Protein AF-A0A8J3YAS7-F1 (afdb_monomer)

Foldseek 3Di:
DDPVVLQVVCVVDPQWDAQAPDPDVCSNAIDGVNHGAWHADVQAIKGFAPLVVQVVCVVVVQWDFDDPPPDDTDSRITGGNDPVCSNVRSVNSNVVRNVD

Mean predicted aligned error: 4.23 Å

Solvent-accessible surface area (backbone atoms only — not comparable to full-atom values): 5484 Å² total; per-residue (Å²): 109,53,70,71,57,47,48,61,60,49,46,71,41,89,61,32,41,68,51,49,99,54,90,54,93,68,18,64,17,31,21,25,77,86,40,79,20,33,31,78,47,96,75,32,44,34,33,32,43,59,50,68,57,33,50,48,34,42,75,68,69,60,28,42,84,33,59,86,86,70,74,74,62,43,66,38,29,31,30,28,59,60,48,87,53,46,63,65,52,43,51,51,7,39,52,58,55,52,77,100

Sequence (100 aa):
MTWAELVTTLTALPGVTPPGAGRAFGASALKVHGRIFAMEMPGGLTVKLPADRVRELIASGAGEPFASGRGAPMREWVTVADPRTWEPLAREAAAFVGGR

Radius of gyration: 12.46 Å; Cα contacts (8 Å, |Δi|>4): 177; chains: 1; bounding box: 28×26×28 Å

pLDDT: mean 89.64, std 10.39, range [58.41, 97.31]

Structure (mmCIF, N/CA/C/O backbone):
data_AF-A0A8J3YAS7-F1
#
_entry.id   AF-A0A8J3YAS7-F1
#
loop_
_atom_site.group_PDB
_atom_site.id
_atom_site.type_symbol
_atom_site.label_atom_id
_atom_site.label_alt_id
_atom_site.label_comp_id
_atom_site.label_asym_id
_atom_site.label_entity_id
_atom_site.label_seq_id
_atom_site.pdbx_PDB_ins_code
_atom_site.Cartn_x
_atom_site.Cartn_y
_atom_site.Cartn_z
_atom_site.occupancy
_atom_site.B_iso_or_equiv
_atom_site.auth_seq_id
_atom_site.auth_comp_id
_atom_site.auth_asym_id
_atom_site.auth_atom_id
_atom_site.pdbx_PDB_model_num
ATOM 1 N N . MET A 1 1 ? 8.716 -6.657 7.327 1.00 84.88 1 MET A N 1
ATOM 2 C CA . MET A 1 1 ? 9.173 -6.302 5.973 1.00 84.88 1 MET A CA 1
ATOM 3 C C . MET A 1 1 ? 9.053 -4.799 5.807 1.00 84.88 1 MET A C 1
ATOM 5 O O . MET A 1 1 ? 8.085 -4.225 6.287 1.00 84.88 1 MET A O 1
ATOM 9 N N . THR A 1 2 ? 10.041 -4.171 5.190 1.00 92.19 2 THR A N 1
ATOM 10 C CA . THR A 1 2 ? 10.094 -2.741 4.871 1.00 92.19 2 THR A CA 1
ATOM 11 C C . THR A 1 2 ? 9.585 -2.476 3.453 1.00 92.19 2 THR A C 1
ATOM 13 O O . THR A 1 2 ? 9.460 -3.395 2.642 1.00 92.19 2 THR A O 1
ATOM 16 N N . TRP A 1 3 ? 9.330 -1.210 3.116 1.00 91.12 3 TRP A N 1
ATOM 17 C CA . TRP A 1 3 ? 8.977 -0.823 1.749 1.00 91.12 3 TRP A CA 1
ATOM 18 C C . TRP A 1 3 ? 10.069 -1.182 0.731 1.00 91.12 3 TRP A C 1
ATOM 20 O O . TRP A 1 3 ? 9.764 -1.715 -0.332 1.00 91.12 3 TRP A O 1
ATOM 30 N N . ALA A 1 4 ? 11.344 -0.965 1.064 1.00 91.81 4 ALA A N 1
ATOM 31 C CA . ALA A 1 4 ? 12.461 -1.291 0.175 1.00 91.81 4 ALA A CA 1
ATOM 32 C C . ALA A 1 4 ? 12.553 -2.800 -0.131 1.00 91.81 4 ALA A C 1
ATOM 34 O O . ALA A 1 4 ? 12.763 -3.193 -1.283 1.00 91.81 4 ALA A O 1
ATOM 35 N N . GLU A 1 5 ? 12.341 -3.651 0.878 1.00 94.06 5 GLU A N 1
ATOM 36 C CA . GLU A 1 5 ? 12.271 -5.109 0.706 1.00 94.06 5 GLU A CA 1
ATOM 37 C C . GLU A 1 5 ? 11.058 -5.521 -0.139 1.00 94.06 5 GLU A C 1
ATOM 39 O O . GLU A 1 5 ? 11.184 -6.361 -1.034 1.00 94.06 5 GLU A O 1
ATOM 44 N N . LEU A 1 6 ? 9.897 -4.897 0.092 1.00 94.44 6 LEU A N 1
ATOM 45 C CA . LEU A 1 6 ? 8.684 -5.149 -0.686 1.00 94.44 6 LEU A CA 1
ATOM 46 C C . LEU A 1 6 ? 8.880 -4.782 -2.163 1.00 94.44 6 LEU A C 1
ATOM 48 O O . LEU A 1 6 ? 8.547 -5.578 -3.038 1.00 94.44 6 LEU A O 1
ATOM 52 N N . VAL A 1 7 ? 9.437 -3.600 -2.449 1.00 94.19 7 VAL A N 1
ATOM 53 C CA . VAL A 1 7 ? 9.741 -3.150 -3.816 1.00 94.19 7 VAL A CA 1
ATOM 54 C C . VAL A 1 7 ? 10.654 -4.155 -4.501 1.00 94.19 7 VAL A C 1
ATOM 56 O O . VAL A 1 7 ? 10.309 -4.633 -5.577 1.00 94.19 7 VAL A O 1
ATOM 59 N N . THR A 1 8 ? 11.756 -4.533 -3.849 1.00 94.75 8 THR A N 1
ATOM 60 C CA . THR A 1 8 ? 12.713 -5.519 -4.377 1.00 94.75 8 THR A CA 1
ATOM 61 C C . THR A 1 8 ? 12.021 -6.845 -4.709 1.00 94.75 8 THR A C 1
ATOM 63 O O . THR A 1 8 ? 12.202 -7.392 -5.798 1.00 94.75 8 THR A O 1
ATOM 66 N N . THR A 1 9 ? 11.164 -7.323 -3.805 1.00 95.19 9 THR A N 1
ATOM 67 C CA . THR A 1 9 ? 10.402 -8.570 -3.965 1.00 95.19 9 THR A CA 1
ATOM 68 C C . THR A 1 9 ? 9.427 -8.504 -5.141 1.00 95.19 9 THR A C 1
ATOM 70 O O . THR A 1 9 ? 9.332 -9.444 -5.928 1.00 95.19 9 THR A O 1
ATOM 73 N N . LEU A 1 10 ? 8.690 -7.401 -5.287 1.00 94.56 10 LEU A N 1
ATOM 74 C CA . LEU A 1 10 ? 7.649 -7.271 -6.307 1.00 94.56 10 LEU A CA 1
ATOM 75 C C . LEU A 1 10 ? 8.199 -6.943 -7.689 1.00 94.56 10 LEU A C 1
ATOM 77 O O . LEU A 1 10 ? 7.590 -7.339 -8.676 1.00 94.56 10 LEU A O 1
ATOM 81 N N . THR A 1 11 ? 9.352 -6.283 -7.790 1.00 94.38 11 THR A N 1
ATOM 82 C CA . THR A 1 11 ? 10.006 -6.039 -9.085 1.00 94.38 11 THR A CA 1
ATOM 83 C C . THR A 1 11 ? 10.520 -7.308 -9.759 1.00 94.38 11 THR A C 1
ATOM 85 O O . THR A 1 11 ? 10.822 -7.278 -10.947 1.00 94.38 11 THR A O 1
ATOM 88 N N . ALA A 1 12 ? 10.582 -8.431 -9.038 1.00 94.00 12 ALA A N 1
ATOM 89 C CA . ALA A 1 12 ? 10.841 -9.738 -9.634 1.00 94.00 12 ALA A CA 1
ATOM 90 C C . ALA A 1 12 ? 9.627 -10.302 -10.404 1.00 94.00 12 ALA A C 1
ATOM 92 O O . ALA A 1 12 ? 9.773 -11.266 -11.154 1.00 94.00 12 ALA A O 1
ATOM 93 N N . LEU A 1 13 ? 8.427 -9.729 -10.232 1.00 90.88 13 LEU A N 1
ATOM 94 C CA . LEU A 1 13 ? 7.229 -10.148 -10.959 1.00 90.88 13 LEU A CA 1
ATOM 95 C C . LEU A 1 13 ? 7.222 -9.577 -12.391 1.00 90.88 13 LEU A C 1
ATOM 97 O O . LEU A 1 13 ? 7.552 -8.403 -12.590 1.00 90.88 13 LEU A O 1
ATOM 101 N N . PRO A 1 14 ? 6.781 -10.355 -13.398 1.00 92.00 14 PRO A N 1
ATOM 102 C CA . PRO A 1 14 ? 6.681 -9.876 -14.773 1.00 92.00 14 PRO A CA 1
ATOM 103 C C . PRO A 1 14 ? 5.812 -8.621 -14.895 1.00 92.00 14 PRO A C 1
ATOM 105 O O . PRO A 1 14 ? 4.702 -8.558 -14.373 1.00 92.00 14 PRO A O 1
ATOM 108 N N . GLY A 1 15 ? 6.312 -7.617 -15.618 1.00 92.06 15 GLY A N 1
ATOM 109 C CA . GLY A 1 15 ? 5.575 -6.381 -15.887 1.00 92.06 15 GLY A CA 1
ATOM 110 C C . GLY A 1 15 ? 5.495 -5.401 -14.714 1.00 92.06 15 GLY A C 1
ATOM 111 O O . GLY A 1 15 ? 4.909 -4.330 -14.896 1.00 92.06 15 GLY A O 1
ATOM 112 N N . VAL A 1 16 ? 6.078 -5.719 -13.551 1.00 95.62 16 VAL A N 1
ATOM 113 C CA . VAL A 1 16 ? 6.174 -4.791 -12.420 1.00 95.62 16 VAL A CA 1
ATOM 114 C C . VAL A 1 16 ? 7.385 -3.876 -12.581 1.00 95.62 16 VAL A C 1
ATOM 116 O O . VAL A 1 16 ? 8.501 -4.325 -12.824 1.00 95.62 16 VAL A O 1
ATOM 119 N N . THR A 1 17 ? 7.170 -2.573 -12.419 1.00 94.00 17 THR A N 1
ATOM 120 C CA . THR A 1 17 ? 8.225 -1.555 -12.433 1.00 94.00 17 THR A CA 1
ATOM 121 C C . THR A 1 17 ? 8.340 -0.879 -11.067 1.00 94.00 17 THR A C 1
ATOM 123 O O . THR A 1 17 ? 7.300 -0.598 -10.452 1.00 94.00 17 THR A O 1
ATOM 126 N N . PRO A 1 18 ? 9.568 -0.568 -10.609 1.00 92.06 18 PRO A N 1
ATOM 127 C CA . PRO A 1 18 ? 9.788 0.101 -9.334 1.00 92.06 18 PRO A CA 1
ATOM 128 C C . PRO A 1 18 ? 9.219 1.530 -9.324 1.00 92.06 18 PRO A C 1
ATOM 130 O O . PRO A 1 18 ? 8.955 2.108 -10.385 1.00 92.06 18 PRO A O 1
ATOM 133 N N . PRO A 1 19 ? 9.089 2.127 -8.127 1.00 88.25 19 PRO A N 1
ATOM 134 C CA . PRO A 1 19 ? 8.902 3.565 -7.967 1.00 88.25 19 PRO A CA 1
ATOM 135 C C . PRO A 1 19 ? 9.928 4.377 -8.769 1.00 88.25 19 PRO A C 1
ATOM 137 O O . PRO A 1 19 ? 11.111 4.039 -8.808 1.00 88.25 19 PRO A O 1
ATOM 140 N N . GLY A 1 20 ? 9.486 5.464 -9.399 1.00 79.31 20 GLY A N 1
ATOM 141 C CA . GLY A 1 20 ? 10.356 6.402 -10.109 1.00 79.31 20 GLY A CA 1
ATOM 142 C C . GLY A 1 20 ? 10.876 7.525 -9.205 1.00 79.31 20 GLY A C 1
ATOM 143 O O . GLY A 1 20 ? 10.314 7.812 -8.154 1.00 79.31 20 GLY A O 1
ATOM 144 N N . ALA A 1 21 ? 11.909 8.242 -9.654 1.00 66.56 21 ALA A N 1
ATOM 145 C CA . ALA A 1 21 ? 12.543 9.341 -8.906 1.00 66.56 21 ALA A CA 1
ATOM 146 C C . ALA A 1 21 ? 11.746 10.674 -8.889 1.00 66.56 21 ALA A C 1
ATOM 148 O O . ALA A 1 21 ? 12.290 11.729 -8.566 1.00 66.56 21 ALA A O 1
ATOM 149 N N . GLY A 1 22 ? 10.470 10.664 -9.287 1.00 62.03 22 GLY A N 1
ATOM 150 C CA . GLY A 1 22 ? 9.651 11.873 -9.431 1.00 62.03 22 GLY A CA 1
ATOM 151 C C . GLY A 1 22 ? 8.973 12.328 -8.131 1.00 62.03 22 GLY A C 1
ATOM 152 O O . GLY A 1 22 ? 8.821 11.560 -7.190 1.00 62.03 22 GLY A O 1
ATOM 153 N N . ARG A 1 23 ? 8.491 13.578 -8.103 1.00 58.41 23 ARG A N 1
ATOM 154 C CA . ARG A 1 23 ? 7.690 14.149 -6.994 1.00 58.41 23 ARG A CA 1
ATOM 155 C C . ARG A 1 23 ? 6.172 14.126 -7.227 1.00 58.41 23 ARG A C 1
ATOM 157 O O . ARG A 1 23 ? 5.416 14.605 -6.389 1.00 58.41 23 ARG A O 1
ATOM 164 N N . ALA A 1 24 ? 5.716 13.623 -8.373 1.00 61.62 24 ALA A N 1
ATOM 165 C CA . ALA A 1 24 ? 4.291 13.561 -8.691 1.00 61.62 24 ALA A CA 1
ATOM 166 C C . ALA A 1 24 ? 3.568 12.501 -7.839 1.00 61.62 24 ALA A C 1
ATOM 168 O O . ALA A 1 24 ? 4.172 11.516 -7.417 1.00 61.62 24 ALA A O 1
ATOM 169 N N . PHE A 1 25 ? 2.259 12.667 -7.627 1.00 60.91 25 PHE A N 1
ATOM 170 C CA . PHE A 1 25 ? 1.428 11.627 -7.015 1.00 60.91 25 PHE A CA 1
ATOM 171 C C . PHE A 1 25 ? 1.571 10.314 -7.803 1.00 60.91 25 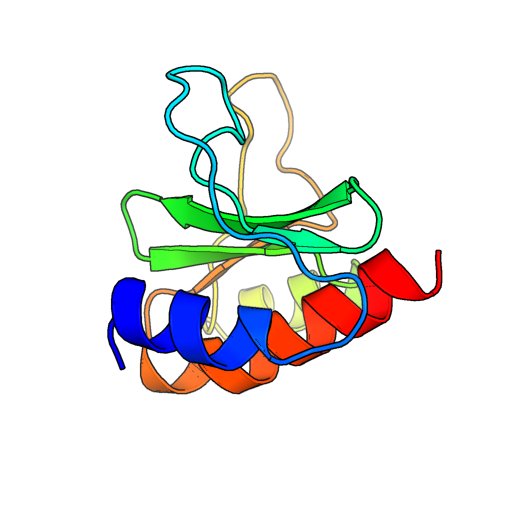PHE A C 1
ATOM 173 O O . PHE A 1 25 ? 1.414 10.298 -9.024 1.00 60.91 25 PHE A O 1
ATOM 180 N N . GLY A 1 26 ? 1.923 9.226 -7.115 1.00 61.09 26 GLY A N 1
ATOM 181 C CA . GLY A 1 26 ? 2.208 7.940 -7.751 1.00 61.09 26 GLY A CA 1
ATOM 182 C C . GLY A 1 26 ? 3.612 7.795 -8.356 1.00 61.09 26 GLY A C 1
ATOM 183 O O . GLY A 1 26 ? 3.900 6.772 -8.978 1.00 61.09 26 GLY A O 1
ATOM 184 N N . ALA A 1 27 ? 4.500 8.782 -8.199 1.00 67.12 27 ALA A N 1
ATOM 185 C CA . ALA A 1 27 ? 5.907 8.636 -8.574 1.00 67.12 27 ALA A CA 1
ATOM 186 C C . ALA A 1 27 ? 6.633 7.658 -7.642 1.00 67.12 27 ALA A C 1
ATOM 188 O O . ALA A 1 27 ? 7.404 6.834 -8.117 1.00 67.12 27 ALA A O 1
ATOM 189 N N . SER A 1 28 ? 6.286 7.660 -6.355 1.00 79.94 28 SER A N 1
ATOM 190 C CA . SER A 1 28 ? 6.747 6.694 -5.356 1.00 79.94 28 SER A CA 1
ATOM 191 C C . SER A 1 28 ? 6.016 5.341 -5.414 1.00 79.94 28 SER A C 1
ATOM 193 O O . SER A 1 28 ? 6.138 4.545 -4.490 1.00 79.94 28 SER A O 1
ATOM 195 N N . ALA A 1 29 ? 5.246 5.062 -6.470 1.00 91.19 29 ALA A N 1
ATOM 196 C CA . ALA A 1 29 ? 4.381 3.891 -6.528 1.00 91.19 29 ALA A CA 1
ATOM 197 C C . ALA A 1 29 ? 4.927 2.771 -7.418 1.00 91.19 29 ALA A C 1
ATOM 199 O O . ALA A 1 29 ? 5.477 3.016 -8.494 1.00 91.19 29 ALA A O 1
ATOM 200 N N . LEU A 1 30 ? 4.681 1.533 -6.998 1.00 94.62 30 LEU A N 1
ATOM 201 C CA . LEU A 1 30 ? 4.827 0.345 -7.822 1.00 94.62 30 LEU A CA 1
ATOM 202 C C . LEU A 1 30 ? 3.732 0.307 -8.886 1.00 94.62 30 LEU A C 1
ATOM 204 O O . LEU A 1 30 ? 2.552 0.587 -8.624 1.00 94.62 30 LEU A O 1
ATOM 208 N N . LYS A 1 31 ? 4.133 -0.075 -10.097 1.00 95.12 31 LYS A N 1
ATOM 209 C CA . LYS A 1 31 ? 3.232 -0.184 -11.243 1.00 95.12 31 LYS A CA 1
ATOM 210 C C . LYS A 1 31 ? 3.346 -1.555 -11.877 1.00 95.12 31 LYS A C 1
ATOM 212 O O . LYS A 1 31 ? 4.433 -2.108 -11.919 1.00 95.12 31 LYS A O 1
ATOM 217 N N . VAL A 1 32 ? 2.242 -2.063 -12.407 1.00 95.88 32 VAL A N 1
ATOM 218 C CA . VAL A 1 32 ? 2.186 -3.273 -13.228 1.00 95.88 32 VAL A CA 1
ATOM 219 C C . VAL A 1 32 ? 1.627 -2.888 -14.593 1.00 95.88 32 VAL A C 1
ATOM 221 O O . VAL A 1 32 ? 0.587 -2.230 -14.680 1.00 95.88 32 VAL A O 1
ATOM 224 N N . HIS A 1 33 ? 2.367 -3.187 -15.661 1.00 93.62 33 HIS A N 1
ATOM 225 C CA . HIS A 1 33 ? 2.055 -2.738 -17.026 1.00 93.62 33 HIS A CA 1
ATOM 226 C C . HIS A 1 33 ? 1.756 -1.224 -17.106 1.00 93.62 33 HIS A C 1
ATOM 228 O O . HIS A 1 33 ? 0.807 -0.785 -17.749 1.00 93.62 33 HIS A O 1
ATOM 234 N N . GLY A 1 34 ? 2.534 -0.409 -16.380 1.00 90.81 34 GLY A N 1
ATOM 235 C CA . GLY A 1 34 ? 2.385 1.053 -16.340 1.00 90.81 34 GLY A CA 1
ATOM 236 C C . GLY A 1 34 ? 1.266 1.590 -15.434 1.00 90.81 34 GLY A C 1
ATOM 237 O O . GLY A 1 34 ? 1.147 2.806 -15.281 1.00 90.81 34 GLY A O 1
ATOM 238 N N . ARG A 1 35 ? 0.479 0.725 -14.780 1.00 91.81 35 ARG A N 1
ATOM 239 C CA . ARG A 1 35 ? -0.641 1.107 -13.902 1.00 91.81 35 ARG A CA 1
ATOM 240 C C . ARG A 1 35 ? -0.285 0.942 -12.432 1.00 91.81 35 ARG A C 1
ATOM 242 O O . ARG A 1 35 ? 0.243 -0.091 -12.043 1.00 91.81 35 ARG A O 1
ATOM 249 N N . ILE A 1 36 ? -0.601 1.942 -11.612 1.00 92.69 36 ILE A N 1
ATOM 250 C CA . ILE A 1 36 ? -0.284 1.920 -10.179 1.00 92.69 36 ILE A CA 1
ATOM 251 C C . ILE A 1 36 ? -1.126 0.865 -9.456 1.00 92.69 36 ILE A C 1
ATOM 253 O O . ILE A 1 36 ? -2.347 0.832 -9.630 1.00 92.69 36 ILE A O 1
ATOM 257 N N . PHE A 1 37 ? -0.479 0.064 -8.607 1.00 95.50 37 PHE A N 1
ATOM 258 C CA . PHE A 1 37 ? -1.161 -0.903 -7.741 1.00 95.50 37 PHE A CA 1
ATOM 259 C C . PHE A 1 37 ? -0.767 -0.817 -6.260 1.00 95.50 37 PHE A C 1
ATOM 261 O O . PHE A 1 37 ? -1.551 -1.248 -5.419 1.00 95.50 37 PHE A O 1
ATOM 268 N N . ALA A 1 38 ? 0.402 -0.261 -5.922 1.00 95.75 38 ALA A N 1
ATOM 269 C CA . ALA A 1 38 ? 0.852 -0.134 -4.536 1.00 95.75 38 ALA A CA 1
ATOM 270 C C . ALA A 1 38 ? 1.756 1.089 -4.337 1.00 95.75 38 ALA A C 1
ATOM 272 O O . ALA A 1 38 ? 2.571 1.406 -5.202 1.00 95.75 38 ALA A O 1
ATOM 273 N N . MET A 1 39 ? 1.644 1.766 -3.198 1.00 93.12 39 MET A N 1
ATOM 274 C CA . MET A 1 39 ? 2.514 2.879 -2.809 1.00 93.12 39 MET A CA 1
ATOM 275 C C . MET A 1 39 ? 2.614 2.997 -1.291 1.00 93.12 39 MET A C 1
ATOM 277 O O . MET A 1 39 ? 1.637 2.757 -0.583 1.00 93.12 39 MET A O 1
ATOM 281 N N . GLU A 1 40 ? 3.780 3.394 -0.794 1.00 91.50 40 GLU A N 1
ATOM 282 C CA . GLU A 1 40 ? 3.944 3.763 0.611 1.00 91.50 40 GLU A CA 1
ATOM 283 C C . GLU A 1 40 ? 3.402 5.179 0.849 1.00 91.50 40 GLU A C 1
ATOM 285 O O . GLU A 1 40 ? 3.727 6.118 0.117 1.00 91.50 40 GLU A O 1
ATOM 290 N N . MET A 1 41 ? 2.561 5.319 1.871 1.00 87.25 41 MET A N 1
ATOM 291 C CA . MET A 1 41 ? 1.978 6.580 2.327 1.00 87.25 41 MET A CA 1
ATOM 292 C C . MET A 1 41 ? 2.174 6.709 3.844 1.00 87.25 41 MET A C 1
ATOM 294 O O . MET A 1 41 ? 2.409 5.707 4.526 1.00 87.25 41 MET A O 1
ATOM 298 N N . PRO A 1 42 ? 2.035 7.916 4.424 1.00 86.25 42 PRO A N 1
ATOM 299 C CA . PRO A 1 42 ? 1.921 8.042 5.872 1.00 86.25 42 PRO A CA 1
ATOM 300 C C . PRO A 1 42 ? 0.806 7.122 6.393 1.00 86.25 42 PRO A C 1
ATOM 302 O O . PRO A 1 42 ? -0.324 7.190 5.914 1.00 86.25 42 PRO A O 1
ATOM 305 N N . GLY A 1 43 ? 1.136 6.246 7.342 1.00 88.00 43 GLY A N 1
ATOM 306 C CA . GLY A 1 43 ? 0.207 5.250 7.892 1.00 88.00 43 GLY A CA 1
ATOM 307 C C . GLY A 1 43 ? 0.351 3.832 7.325 1.00 88.00 43 GLY A C 1
ATOM 308 O O . GLY A 1 43 ? -0.222 2.912 7.900 1.00 88.00 43 GLY A O 1
ATOM 309 N N . GLY A 1 44 ? 1.143 3.624 6.267 1.00 93.25 44 GLY A N 1
ATOM 310 C CA . GLY A 1 44 ? 1.527 2.290 5.802 1.00 93.25 44 GLY A CA 1
ATOM 311 C C . GLY A 1 44 ? 1.419 2.100 4.293 1.00 93.25 44 GLY A C 1
ATOM 312 O O . GLY A 1 44 ? 1.611 3.024 3.499 1.00 93.25 44 GLY A O 1
ATOM 313 N N . LEU A 1 45 ? 1.118 0.870 3.885 1.00 95.19 45 LEU A N 1
ATOM 314 C CA . LEU A 1 45 ? 1.037 0.504 2.480 1.00 95.19 45 LEU A CA 1
ATOM 315 C C . LEU A 1 45 ? -0.368 0.773 1.941 1.00 95.19 45 LEU A C 1
ATOM 317 O O . LEU A 1 45 ? -1.344 0.201 2.413 1.00 95.19 45 LEU A O 1
ATOM 321 N N . THR A 1 46 ? -0.466 1.600 0.908 1.00 95.31 46 THR A N 1
ATOM 322 C CA . THR A 1 46 ? -1.705 1.836 0.165 1.00 95.31 46 THR A CA 1
ATOM 323 C C . THR A 1 46 ? -1.735 0.957 -1.085 1.00 95.31 46 THR A C 1
ATOM 325 O O . THR A 1 46 ? -0.854 1.073 -1.939 1.00 95.31 46 THR A O 1
ATOM 328 N N . VAL A 1 47 ? -2.740 0.089 -1.219 1.00 96.44 47 VAL A N 1
ATOM 329 C CA . VAL A 1 47 ? -2.882 -0.864 -2.338 1.00 96.44 47 VAL A CA 1
ATOM 330 C C . VAL A 1 47 ? -4.217 -0.724 -3.052 1.00 96.44 47 VAL A C 1
ATOM 332 O O . VAL A 1 47 ? -5.224 -0.339 -2.453 1.00 96.44 47 VAL A O 1
ATOM 335 N N . LYS A 1 48 ? -4.218 -1.073 -4.342 1.00 96.25 48 LYS A N 1
ATOM 336 C CA . LYS A 1 48 ? -5.416 -1.121 -5.173 1.00 96.25 48 LYS A CA 1
ATOM 337 C C . LYS A 1 48 ? -5.967 -2.547 -5.262 1.00 96.25 48 LYS A C 1
ATOM 339 O O . LYS A 1 48 ? -5.321 -3.415 -5.839 1.00 96.25 48 LYS A O 1
ATOM 344 N N . LEU A 1 49 ? -7.172 -2.773 -4.749 1.00 97.31 49 LEU A N 1
ATOM 345 C CA . LEU A 1 49 ? -7.831 -4.082 -4.664 1.00 97.31 49 LEU A CA 1
ATOM 346 C C . LEU A 1 49 ? -9.280 -4.010 -5.183 1.00 97.31 49 LEU A C 1
ATOM 348 O O . LEU A 1 49 ? -9.834 -2.911 -5.301 1.00 97.31 49 LEU A O 1
ATOM 352 N N . PRO A 1 50 ? -9.930 -5.154 -5.481 1.00 96.38 50 PRO A N 1
ATOM 353 C CA . PRO A 1 50 ? -11.364 -5.181 -5.750 1.00 96.38 50 PRO A CA 1
ATOM 354 C C . PRO A 1 50 ? -12.158 -4.498 -4.630 1.00 96.38 50 PRO A C 1
ATOM 356 O O . PRO A 1 50 ? -11.846 -4.648 -3.449 1.00 96.38 50 PRO A O 1
ATOM 359 N N . ALA A 1 51 ? -13.220 -3.771 -4.983 1.00 95.12 51 ALA A N 1
ATOM 360 C CA . ALA A 1 51 ? -13.983 -2.984 -4.010 1.00 95.12 51 ALA A CA 1
ATOM 361 C C . ALA A 1 51 ? -14.625 -3.831 -2.891 1.00 95.12 51 ALA A C 1
ATOM 363 O O . ALA A 1 51 ? -14.846 -3.326 -1.791 1.00 95.12 51 ALA A O 1
ATOM 364 N N . ASP A 1 52 ? -14.947 -5.101 -3.159 1.00 96.19 52 ASP A N 1
ATOM 365 C CA . ASP A 1 52 ? -15.395 -6.054 -2.136 1.00 96.19 52 ASP A CA 1
ATOM 366 C C . ASP A 1 52 ? -14.291 -6.363 -1.123 1.00 96.19 52 ASP A C 1
ATOM 368 O O . ASP A 1 52 ? -14.531 -6.292 0.080 1.00 96.19 52 ASP A O 1
ATOM 372 N N . ARG A 1 53 ? -13.065 -6.598 -1.603 1.00 96.81 53 ARG A N 1
ATOM 373 C CA . ARG A 1 53 ? -11.903 -6.870 -0.754 1.00 96.81 53 ARG A CA 1
ATOM 374 C C . ARG A 1 53 ? -11.538 -5.673 0.117 1.00 96.81 53 ARG A C 1
ATOM 376 O O . ARG A 1 53 ? -11.253 -5.829 1.298 1.00 96.81 53 ARG A O 1
ATOM 383 N N . VAL A 1 54 ? -11.593 -4.467 -0.448 1.00 97.06 54 VAL A N 1
ATOM 384 C CA . VAL A 1 54 ? -11.393 -3.219 0.307 1.00 97.06 54 VAL A CA 1
ATOM 385 C C . VAL A 1 54 ? -12.412 -3.101 1.438 1.00 97.06 54 VAL A C 1
ATOM 387 O O . VAL A 1 54 ? -12.038 -2.822 2.574 1.00 97.06 54 VAL A O 1
ATOM 390 N N . ARG A 1 55 ? -13.695 -3.354 1.151 1.00 95.88 55 ARG A N 1
ATOM 391 C CA . ARG A 1 55 ? -14.749 -3.340 2.175 1.00 95.88 55 ARG A CA 1
ATOM 392 C C . ARG A 1 55 ? -14.511 -4.369 3.271 1.00 95.88 55 ARG A C 1
ATOM 394 O O . ARG A 1 55 ? -14.721 -4.039 4.430 1.00 95.88 55 ARG A O 1
ATOM 401 N N . GLU A 1 56 ? -14.075 -5.574 2.919 1.00 96.75 56 GLU A N 1
ATOM 402 C CA . GLU A 1 56 ? -13.758 -6.627 3.887 1.00 96.75 56 GLU A CA 1
ATOM 403 C C . GLU A 1 56 ? -12.625 -6.203 4.830 1.00 96.75 56 GLU A C 1
ATOM 405 O O . GLU A 1 56 ? -12.788 -6.275 6.045 1.00 96.75 56 GLU A O 1
ATOM 410 N N . LEU A 1 57 ? -11.519 -5.687 4.281 1.00 96.62 57 LEU A N 1
ATOM 411 C CA . LEU A 1 57 ? -10.366 -5.231 5.064 1.00 96.62 57 LEU A CA 1
ATOM 412 C C . LEU A 1 57 ? -10.722 -4.077 6.006 1.00 96.62 57 LEU A C 1
ATOM 414 O O . LEU A 1 57 ? -10.255 -4.043 7.143 1.00 96.62 57 LEU A O 1
ATOM 418 N N . ILE A 1 58 ? -11.565 -3.148 5.553 1.00 95.69 58 ILE A N 1
ATOM 419 C CA . ILE A 1 58 ? -12.049 -2.046 6.393 1.00 95.69 58 ILE A CA 1
ATOM 420 C C . ILE A 1 58 ? -12.990 -2.578 7.481 1.00 95.69 58 ILE A C 1
ATOM 422 O O . ILE A 1 58 ? -12.838 -2.237 8.650 1.00 95.69 58 ILE A O 1
ATOM 426 N N . ALA A 1 59 ? -13.940 -3.448 7.127 1.00 96.25 59 ALA A N 1
ATOM 427 C CA . ALA A 1 59 ? -14.897 -4.011 8.078 1.00 96.25 59 ALA A CA 1
ATOM 428 C C . ALA A 1 59 ? -14.224 -4.869 9.162 1.00 96.25 59 ALA A C 1
ATOM 430 O O . ALA A 1 59 ? -14.696 -4.901 10.296 1.00 96.25 59 ALA A O 1
ATOM 431 N N . SER A 1 60 ? -13.115 -5.539 8.836 1.00 95.75 60 SER A N 1
ATOM 432 C CA . SER A 1 60 ? -12.327 -6.315 9.795 1.00 95.75 60 SER A CA 1
ATOM 433 C C . SER A 1 60 ? -11.347 -5.469 10.618 1.00 95.75 60 SER A C 1
ATOM 435 O O . SER A 1 60 ? -10.637 -6.027 11.452 1.00 95.75 60 SER A O 1
ATOM 437 N N . GLY A 1 61 ? -11.239 -4.159 10.358 1.00 94.62 61 GLY A N 1
ATOM 438 C CA . GLY A 1 61 ? -10.246 -3.274 10.980 1.00 94.62 61 GLY A CA 1
ATOM 439 C C . GLY A 1 61 ? -8.802 -3.533 10.531 1.00 94.62 61 GLY A C 1
ATOM 440 O O . GLY A 1 61 ? -7.862 -3.092 11.186 1.00 94.62 61 GLY A O 1
ATOM 441 N N . ALA A 1 62 ? -8.606 -4.267 9.432 1.00 94.19 62 ALA A N 1
ATOM 442 C CA . ALA A 1 62 ? -7.286 -4.575 8.884 1.00 94.19 62 ALA A CA 1
ATOM 443 C C . ALA A 1 62 ? -6.741 -3.461 7.973 1.00 94.19 62 ALA A C 1
ATOM 445 O O . ALA A 1 62 ? -5.560 -3.484 7.622 1.00 94.19 62 ALA A O 1
ATOM 446 N N . GLY A 1 63 ? -7.575 -2.492 7.585 1.00 94.69 63 GLY A N 1
ATOM 447 C CA . GLY A 1 63 ? -7.161 -1.358 6.771 1.00 94.69 63 GLY A CA 1
ATOM 448 C C . GLY A 1 63 ? -8.083 -0.150 6.880 1.00 94.69 63 GLY A C 1
ATOM 449 O O . GLY A 1 63 ? -9.232 -0.251 7.297 1.00 94.69 63 GLY A O 1
ATOM 450 N N . GLU A 1 64 ? -7.557 0.992 6.456 1.00 94.31 64 GLU A N 1
ATOM 451 C CA . GLU A 1 64 ? -8.225 2.289 6.471 1.00 94.31 64 GLU A CA 1
ATOM 452 C C . GLU A 1 64 ? -8.600 2.734 5.047 1.00 94.31 64 GLU A C 1
ATOM 454 O O . GLU A 1 64 ? -7.864 2.446 4.092 1.00 94.31 64 GLU A O 1
ATOM 459 N N . PRO A 1 65 ? -9.716 3.464 4.861 1.00 91.88 65 PRO A N 1
ATOM 460 C CA . PRO A 1 65 ? -10.075 4.028 3.567 1.00 91.88 65 PRO A CA 1
ATOM 461 C C . PRO A 1 65 ? -8.999 4.989 3.052 1.00 91.88 65 PRO A C 1
ATOM 463 O O . PRO A 1 65 ? -8.531 5.869 3.774 1.00 91.88 65 PRO A O 1
ATOM 466 N N . PHE A 1 66 ? -8.666 4.892 1.766 1.00 88.25 66 PHE A N 1
ATOM 467 C CA . PHE A 1 66 ? -7.771 5.855 1.131 1.00 88.25 66 PHE A CA 1
ATOM 468 C C . PHE A 1 66 ? -8.553 6.973 0.424 1.00 88.25 66 PHE A C 1
ATOM 470 O O . PHE A 1 66 ? -9.412 6.724 -0.429 1.00 88.25 66 PHE A O 1
ATOM 477 N N . ALA A 1 67 ? -8.210 8.225 0.734 1.00 80.62 67 ALA A N 1
ATOM 478 C CA . ALA A 1 67 ? -8.734 9.411 0.063 1.00 80.62 67 ALA A CA 1
ATOM 479 C C . ALA A 1 67 ? -7.613 10.130 -0.699 1.00 80.62 67 ALA A C 1
ATOM 481 O O . ALA A 1 67 ? -6.592 10.502 -0.127 1.00 80.62 67 ALA A O 1
ATOM 482 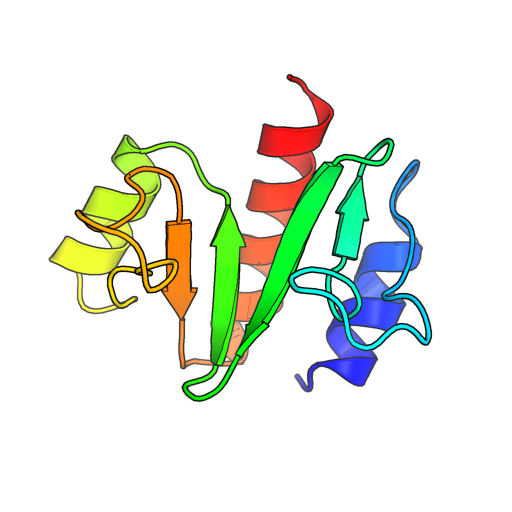N N . SER A 1 68 ? -7.822 10.400 -1.988 1.00 71.25 68 SER A N 1
ATOM 483 C CA . SER A 1 68 ? -6.849 11.087 -2.856 1.00 71.25 68 SER A CA 1
ATOM 484 C C . SER A 1 68 ? -6.803 12.613 -2.655 1.00 71.25 68 SER A C 1
ATOM 486 O O . SER A 1 68 ? -6.308 13.347 -3.512 1.00 71.25 68 SER A O 1
ATOM 488 N N . GLY A 1 69 ? -7.359 13.117 -1.548 1.00 68.00 69 GLY A N 1
ATOM 489 C CA . GLY A 1 69 ? -7.447 14.546 -1.229 1.00 68.00 69 GLY A CA 1
ATOM 490 C C . GLY A 1 69 ? -8.442 15.348 -2.082 1.00 68.00 69 GLY A C 1
ATOM 491 O O . GLY A 1 69 ? -8.612 16.540 -1.848 1.00 68.00 69 GLY A O 1
ATOM 492 N N . ARG A 1 70 ? -9.123 14.726 -3.057 1.00 60.59 70 ARG A N 1
ATOM 493 C CA . ARG A 1 70 ? -10.179 15.352 -3.870 1.00 60.59 70 ARG A CA 1
ATOM 494 C C . ARG A 1 70 ? -11.449 14.502 -3.844 1.00 60.59 70 ARG A C 1
ATOM 496 O O . ARG A 1 70 ? -11.621 13.617 -4.675 1.00 60.59 70 ARG A O 1
ATOM 503 N N . GLY A 1 71 ? -12.351 14.798 -2.910 1.00 67.38 71 GLY A N 1
ATOM 504 C CA . GLY A 1 71 ? -13.676 14.175 -2.844 1.00 67.38 71 GLY A CA 1
ATOM 505 C C . GLY A 1 71 ? -13.727 12.869 -2.048 1.00 67.38 71 GLY A C 1
ATOM 506 O O . GLY A 1 71 ? -12.937 12.658 -1.129 1.00 67.38 71 GLY A O 1
ATOM 507 N N . ALA A 1 72 ? -14.714 12.028 -2.366 1.00 69.94 72 ALA A N 1
ATOM 508 C CA . ALA A 1 72 ? -14.997 10.803 -1.624 1.00 69.94 72 ALA A CA 1
ATOM 509 C C . ALA A 1 72 ? -13.826 9.794 -1.677 1.00 69.94 72 ALA A C 1
ATOM 511 O O . ALA A 1 72 ? -13.111 9.745 -2.684 1.00 69.94 72 ALA A O 1
ATOM 512 N N . PRO A 1 73 ? -13.648 8.959 -0.632 1.00 74.88 73 PRO A N 1
ATOM 513 C CA . PRO A 1 73 ? -12.659 7.883 -0.627 1.00 74.88 73 PRO A CA 1
ATOM 514 C C . PRO A 1 73 ? -12.761 6.988 -1.865 1.00 74.88 73 PRO A C 1
ATOM 516 O O . PRO A 1 73 ? -13.854 6.674 -2.351 1.00 74.88 73 PRO A O 1
ATOM 519 N N . MET A 1 74 ? -11.613 6.557 -2.384 1.00 83.31 74 MET A N 1
ATOM 520 C CA . MET A 1 74 ? -11.579 5.724 -3.579 1.00 83.31 74 MET A CA 1
ATOM 521 C C . MET A 1 74 ? -11.932 4.279 -3.210 1.00 83.31 74 MET A C 1
ATOM 523 O O . MET A 1 74 ? -11.230 3.632 -2.44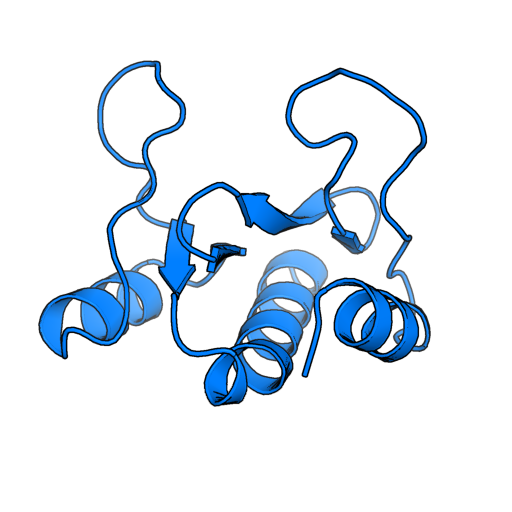4 1.00 83.31 74 MET A O 1
ATOM 527 N N . ARG A 1 75 ? -13.004 3.746 -3.805 1.00 90.75 75 ARG A N 1
ATOM 528 C CA . ARG A 1 75 ? -13.597 2.444 -3.431 1.00 90.75 75 ARG A CA 1
ATOM 529 C C . ARG A 1 75 ? -12.700 1.221 -3.661 1.00 90.75 75 ARG A C 1
ATOM 531 O O . ARG A 1 75 ? -12.984 0.164 -3.118 1.00 90.75 75 ARG A O 1
ATOM 538 N N . GLU A 1 76 ? -11.672 1.353 -4.495 1.00 95.25 76 GLU A N 1
ATOM 539 C CA . GLU A 1 76 ? -10.712 0.285 -4.817 1.00 95.25 76 GLU A CA 1
ATOM 540 C C . GLU A 1 76 ? -9.380 0.452 -4.069 1.00 95.25 76 GLU A C 1
ATOM 542 O O . GLU A 1 76 ? -8.416 -0.220 -4.411 1.00 95.25 76 GLU A O 1
ATOM 547 N N . TRP A 1 77 ? -9.289 1.353 -3.087 1.00 95.19 77 TRP A N 1
ATOM 548 C CA . TRP A 1 77 ? -8.038 1.641 -2.390 1.00 95.19 77 TRP A CA 1
ATOM 549 C C . TRP A 1 77 ? -8.170 1.513 -0.877 1.00 95.19 77 TRP A C 1
ATOM 551 O O . TRP A 1 77 ? -9.131 1.997 -0.280 1.00 95.19 77 TRP A O 1
ATOM 561 N N . VAL A 1 78 ? -7.157 0.904 -0.268 1.00 95.88 78 VAL A N 1
ATOM 562 C CA . VAL A 1 78 ? -7.060 0.695 1.178 1.00 95.88 78 VAL A CA 1
ATOM 563 C C . VAL A 1 78 ? -5.624 0.911 1.640 1.00 95.88 78 VAL A C 1
ATOM 565 O O . VAL A 1 78 ? -4.683 0.537 0.934 1.00 95.88 78 VAL A O 1
ATOM 568 N N . THR A 1 79 ? -5.463 1.504 2.819 1.00 95.81 79 THR A N 1
ATOM 569 C CA . THR A 1 79 ? -4.176 1.645 3.505 1.00 95.81 79 THR A CA 1
ATOM 570 C C . THR A 1 79 ? -4.083 0.617 4.622 1.00 95.81 79 THR A C 1
ATOM 572 O O . THR A 1 79 ? -4.958 0.563 5.480 1.00 95.81 79 THR A O 1
ATOM 575 N N . VAL A 1 80 ? -3.021 -0.183 4.641 1.00 96.19 80 VAL A N 1
ATOM 576 C CA . VAL A 1 80 ? -2.773 -1.197 5.672 1.00 96.19 80 VAL A CA 1
ATOM 577 C C . VAL A 1 80 ? -1.501 -0.876 6.454 1.00 96.19 80 VAL A C 1
ATOM 579 O O . VAL A 1 80 ? -0.413 -0.719 5.890 1.00 96.19 80 VAL A O 1
ATOM 582 N N . ALA A 1 81 ? -1.639 -0.778 7.775 1.00 95.38 81 ALA A N 1
ATOM 583 C CA . ALA A 1 81 ? -0.538 -0.407 8.658 1.00 95.38 81 ALA A CA 1
ATOM 584 C C . ALA A 1 81 ? 0.384 -1.592 8.984 1.00 95.38 81 ALA A C 1
ATOM 586 O O . ALA A 1 81 ? 1.586 -1.393 9.127 1.00 95.38 81 ALA A O 1
ATOM 587 N N . 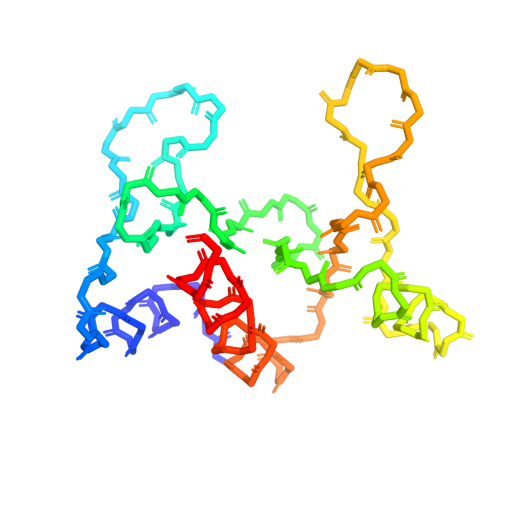ASP A 1 82 ? -0.155 -2.816 9.078 1.00 95.31 82 ASP A N 1
ATOM 588 C CA . ASP A 1 82 ? 0.605 -4.004 9.492 1.00 95.31 82 ASP A CA 1
ATOM 589 C C . ASP A 1 82 ? 1.553 -4.492 8.379 1.00 95.31 82 ASP A C 1
ATOM 591 O O . ASP A 1 82 ? 1.083 -5.081 7.395 1.00 95.31 82 ASP A O 1
ATOM 595 N N . PRO A 1 83 ? 2.886 -4.360 8.542 1.00 93.88 83 PRO A N 1
ATOM 596 C CA . PRO A 1 83 ? 3.852 -4.749 7.518 1.00 93.88 83 PRO A CA 1
ATOM 597 C C . PRO A 1 83 ? 3.875 -6.248 7.207 1.00 93.88 83 PRO A C 1
ATOM 599 O O . PRO A 1 83 ? 4.411 -6.654 6.175 1.00 93.88 83 PRO A O 1
ATOM 602 N N . ARG A 1 84 ? 3.300 -7.094 8.074 1.00 94.94 84 ARG A N 1
ATOM 603 C CA . ARG A 1 84 ? 3.164 -8.542 7.836 1.00 94.94 84 ARG A CA 1
ATOM 604 C C . ARG A 1 84 ? 2.153 -8.854 6.733 1.00 94.94 84 ARG A C 1
ATOM 606 O O . ARG A 1 84 ? 2.226 -9.912 6.120 1.00 94.94 84 ARG A O 1
ATOM 613 N N . THR A 1 85 ? 1.229 -7.933 6.465 1.00 95.25 85 THR A N 1
ATOM 614 C CA . THR A 1 85 ? 0.186 -8.085 5.438 1.00 95.25 85 THR A CA 1
ATOM 615 C C . THR A 1 85 ? 0.596 -7.526 4.074 1.00 95.25 85 THR A C 1
ATOM 617 O O . THR A 1 85 ? -0.065 -7.788 3.072 1.00 95.25 85 THR A O 1
ATOM 620 N N . TRP A 1 86 ? 1.698 -6.773 4.009 1.00 96.12 86 TRP A N 1
ATOM 621 C CA . TRP A 1 86 ? 2.073 -5.995 2.828 1.00 96.12 86 TRP A CA 1
ATOM 622 C C . TRP A 1 86 ? 2.369 -6.856 1.602 1.00 96.12 86 TRP A C 1
ATOM 624 O O . TRP A 1 86 ? 1.863 -6.574 0.521 1.00 96.12 86 TRP A O 1
ATOM 634 N N . GLU A 1 87 ? 3.162 -7.915 1.759 1.00 96.31 87 GLU A N 1
ATOM 635 C CA . GLU A 1 87 ? 3.546 -8.795 0.650 1.00 96.31 87 GLU A CA 1
ATOM 636 C C . GLU A 1 87 ? 2.344 -9.483 -0.017 1.00 96.31 87 GLU A C 1
ATOM 638 O O . GLU A 1 87 ? 2.186 -9.337 -1.234 1.00 96.31 87 GLU A O 1
ATOM 643 N N . PRO A 1 88 ? 1.471 -10.205 0.723 1.00 96.81 88 PRO A N 1
ATOM 644 C CA . PRO A 1 88 ? 0.333 -10.875 0.104 1.00 96.81 88 PRO A CA 1
ATOM 645 C C . PRO A 1 88 ? -0.652 -9.882 -0.525 1.00 96.81 88 PRO A C 1
ATOM 647 O O . PRO A 1 88 ? -1.079 -10.099 -1.658 1.00 96.81 88 PRO A O 1
ATOM 650 N N . LEU A 1 89 ? -0.955 -8.763 0.144 1.00 97.25 89 LEU A N 1
ATOM 651 C CA . LEU A 1 89 ? -1.889 -7.761 -0.382 1.00 97.25 89 LEU A CA 1
ATOM 652 C C . LEU A 1 89 ? -1.343 -7.042 -1.619 1.00 97.25 89 LEU A C 1
ATOM 654 O O . LEU A 1 89 ? -2.088 -6.770 -2.558 1.00 97.25 89 LEU A O 1
ATOM 658 N N . ALA A 1 90 ? -0.041 -6.759 -1.665 1.00 97.00 90 ALA A N 1
ATOM 659 C CA . ALA A 1 90 ? 0.563 -6.132 -2.832 1.00 97.00 90 ALA A CA 1
ATOM 660 C C . ALA A 1 90 ? 0.638 -7.085 -4.036 1.00 97.00 90 ALA A C 1
ATOM 662 O O . ALA A 1 90 ? 0.474 -6.636 -5.171 1.00 97.00 90 ALA A O 1
ATOM 663 N N . ARG A 1 91 ? 0.823 -8.396 -3.818 1.00 97.19 91 ARG A N 1
ATOM 664 C CA . ARG A 1 91 ? 0.700 -9.397 -4.894 1.00 97.19 91 ARG A CA 1
ATOM 665 C C . ARG A 1 91 ? -0.726 -9.501 -5.421 1.00 97.19 91 ARG A C 1
ATOM 667 O O . ARG A 1 91 ? -0.916 -9.534 -6.634 1.00 97.19 91 ARG A O 1
ATOM 674 N N . GLU A 1 92 ? -1.713 -9.514 -4.529 1.00 97.12 92 GLU A N 1
ATOM 675 C CA . GLU A 1 92 ? -3.131 -9.496 -4.902 1.00 97.12 92 GLU A CA 1
ATOM 676 C C . GLU A 1 92 ? -3.458 -8.252 -5.746 1.00 97.12 92 GLU A C 1
ATOM 678 O O . GLU A 1 92 ? 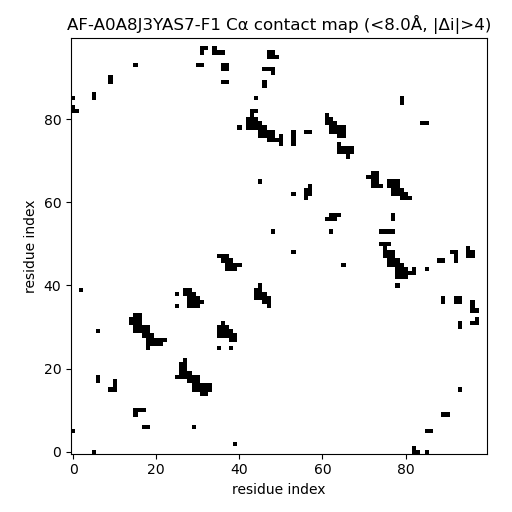-4.064 -8.356 -6.813 1.00 97.12 92 GLU A O 1
ATOM 683 N N . ALA A 1 93 ? -2.960 -7.085 -5.330 1.00 97.31 93 ALA A N 1
ATOM 684 C CA . ALA A 1 93 ? -3.104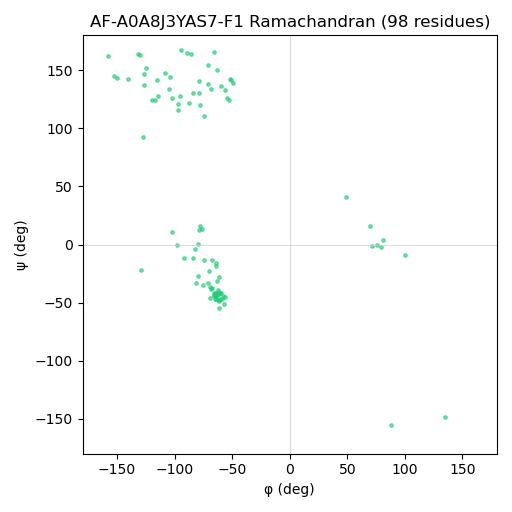 -5.834 -6.064 1.00 97.31 93 ALA A CA 1
ATOM 685 C C . ALA A 1 93 ? -2.421 -5.867 -7.442 1.00 97.31 93 ALA A C 1
ATOM 687 O O . ALA A 1 93 ? -3.013 -5.432 -8.433 1.00 97.31 93 ALA A O 1
ATOM 688 N N . ALA A 1 94 ? -1.205 -6.416 -7.541 1.00 96.62 94 ALA A N 1
ATOM 689 C CA . ALA A 1 94 ? -0.511 -6.578 -8.818 1.00 96.62 94 ALA A CA 1
ATOM 690 C C . ALA A 1 94 ? -1.295 -7.483 -9.779 1.00 96.62 94 ALA A C 1
ATOM 692 O O . ALA A 1 94 ? -1.440 -7.143 -10.952 1.00 96.62 94 ALA A O 1
ATOM 693 N N . ALA A 1 95 ? -1.853 -8.594 -9.290 1.00 96.25 95 ALA A N 1
ATOM 694 C CA . ALA A 1 95 ? -2.685 -9.490 -10.091 1.00 96.25 95 ALA A CA 1
ATOM 695 C C . ALA A 1 95 ? -3.986 -8.809 -10.551 1.00 96.25 95 ALA A C 1
ATOM 697 O O . ALA A 1 95 ? -4.320 -8.852 -11.735 1.00 96.25 95 ALA A O 1
ATOM 698 N N . 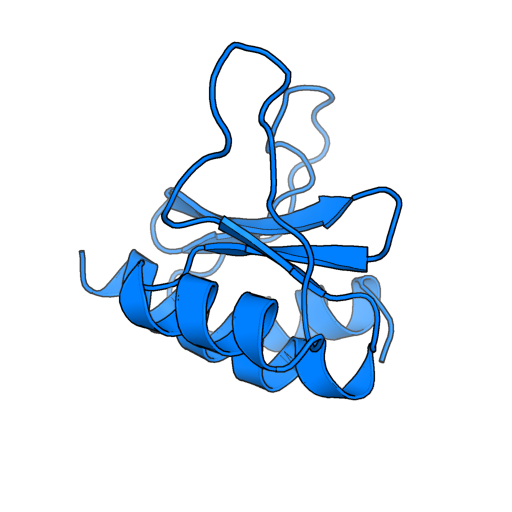PHE A 1 96 ? -4.686 -8.121 -9.643 1.00 95.88 96 PHE A N 1
ATOM 699 C CA . PHE A 1 96 ? -5.923 -7.399 -9.949 1.00 95.88 96 PHE A CA 1
ATOM 700 C C . 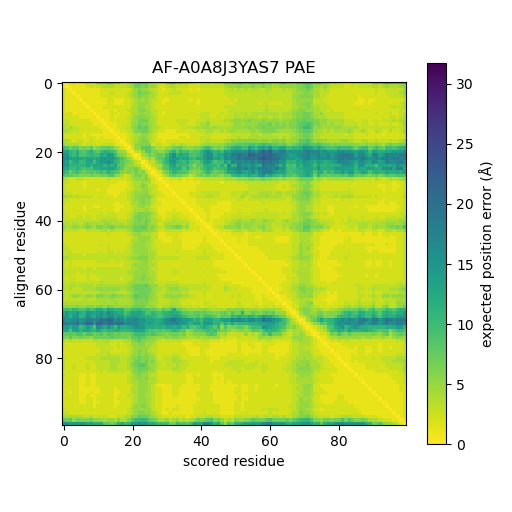PHE A 1 96 ? -5.716 -6.297 -10.993 1.00 95.88 96 PHE A C 1
ATOM 702 O O . PHE A 1 96 ? -6.492 -6.173 -11.939 1.00 95.88 96 PHE A O 1
ATOM 709 N N . VAL A 1 97 ? -4.669 -5.484 -10.833 1.00 95.56 97 VAL A N 1
ATOM 710 C CA . VAL A 1 97 ? -4.373 -4.391 -11.765 1.00 95.56 97 VAL A CA 1
ATOM 711 C C . VAL A 1 97 ? -3.769 -4.922 -13.063 1.00 95.56 97 VAL A C 1
ATOM 713 O O . VAL A 1 97 ? -4.049 -4.363 -14.117 1.00 95.56 97 VAL A O 1
ATOM 716 N N . GLY A 1 98 ? -2.967 -5.986 -13.011 1.00 92.00 98 GLY A N 1
ATOM 717 C CA . GLY A 1 98 ? -2.327 -6.599 -14.172 1.00 92.00 98 GLY A CA 1
ATOM 718 C C . GLY A 1 98 ? -3.313 -7.284 -15.118 1.00 92.00 98 GLY A C 1
ATOM 719 O O . GLY A 1 98 ? -3.162 -7.146 -16.327 1.00 92.00 98 GLY A O 1
ATOM 720 N N . GLY A 1 99 ? -4.346 -7.941 -14.583 1.00 88.25 99 GLY A N 1
ATOM 721 C CA . GLY A 1 99 ? -5.391 -8.614 -15.366 1.00 88.25 99 GLY A CA 1
ATOM 722 C C . GLY A 1 99 ? -6.481 -7.699 -15.938 1.00 88.25 99 GLY A C 1
ATOM 723 O O . GLY A 1 99 ? -7.421 -8.197 -16.554 1.00 88.25 9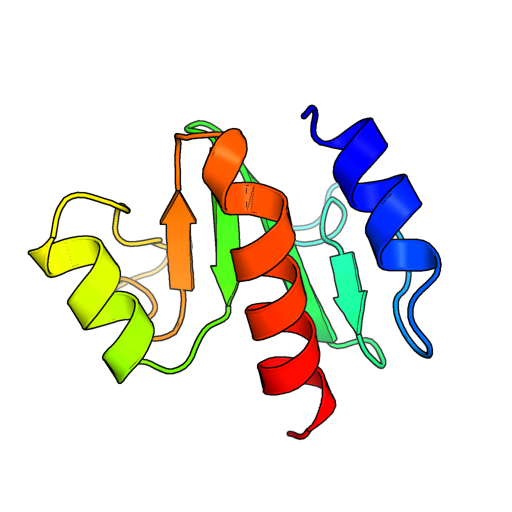9 GLY A O 1
ATOM 724 N N . ARG A 1 100 ? -6.392 -6.387 -15.702 1.00 73.50 100 ARG A N 1
ATOM 725 C CA . ARG A 1 100 ? -7.369 -5.393 -16.167 1.00 73.50 100 ARG A CA 1
ATOM 726 C C . ARG A 1 100 ? -6.992 -4.781 -17.510 1.00 73.50 100 ARG A C 1
ATOM 728 O O . ARG A 1 100 ? -5.829 -4.950 -17.939 1.00 73.50 100 ARG A O 1
#

Organism: NCBI:txid42233

Secondary structure (DSSP, 8-state):
--HHHHHHHHTTSTTEEPPPS--STTTTEEEETTEEEEEEETTEEEEE--HHHHHHHHHTTS-EE---SSSSPPTTEEEE--TTSHHHHHHHHHHHHHT-

Nearest PDB structures (foldseek):
  2od0-assembly1_B  TM=5.872E-01  e=4.992E-02  Vibrio parahaemolyticus RIMD 2210633
  6gyz-assembly1_B  TM=4.557E-01  e=4.485E-01  Staphylococcus aureus
  5x80-assembly1_B  TM=4.058E-01  e=1.529E+00  Mycobacterium tuberculosis H37Rv
  4zzl-assembly1_A  TM=3.797E-01  e=2.403E+00  Pseudomonas aeruginosa
  8ylj-assembly1_A  TM=4.373E-01  e=6.331E+00  Pectobacterium atrosepticum